Protein AF-A0A1J5DQX5-F1 (afdb_monomer_lite)

Structure (mmCIF, N/CA/C/O backbone):
data_AF-A0A1J5DQX5-F1
#
_entry.id   AF-A0A1J5DQX5-F1
#
loop_
_atom_site.group_PDB
_atom_site.id
_atom_site.type_symbol
_atom_site.label_atom_id
_atom_site.label_alt_id
_atom_site.label_comp_id
_atom_site.label_asym_id
_atom_site.label_entity_id
_atom_site.label_seq_id
_atom_site.pdbx_PDB_ins_code
_atom_site.Cartn_x
_atom_site.Cartn_y
_atom_site.Cartn_z
_atom_site.occupancy
_atom_site.B_iso_or_equiv
_atom_site.auth_seq_id
_atom_site.auth_comp_id
_atom_site.auth_asym_id
_atom_site.auth_atom_id
_atom_site.pdbx_PDB_model_num
ATOM 1 N N . MET A 1 1 ? 20.305 22.033 -33.910 1.00 36.09 1 MET A N 1
ATOM 2 C CA . MET A 1 1 ? 18.878 22.406 -33.960 1.00 36.09 1 MET A CA 1
ATOM 3 C C . MET A 1 1 ? 18.123 21.259 -33.311 1.00 36.09 1 MET A C 1
ATOM 5 O O . MET A 1 1 ? 17.875 20.260 -33.967 1.00 36.09 1 MET A O 1
ATOM 9 N N . GLU A 1 2 ? 17.920 21.316 -31.993 1.00 47.97 2 GLU A N 1
ATOM 10 C CA . GLU A 1 2 ? 17.193 20.263 -31.276 1.00 47.97 2 GLU A CA 1
ATOM 11 C C . GLU A 1 2 ? 15.707 20.431 -31.580 1.00 47.97 2 GLU A C 1
ATOM 13 O O . GLU A 1 2 ? 15.073 21.391 -31.139 1.00 47.97 2 GLU A O 1
ATOM 18 N N . VAL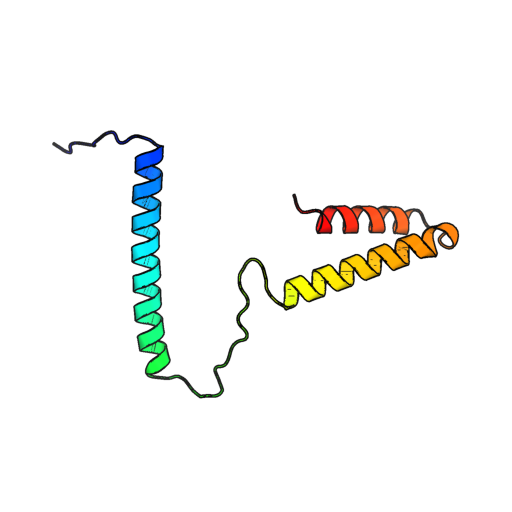 A 1 3 ? 15.157 19.525 -32.384 1.00 53.59 3 VAL A N 1
ATOM 19 C CA . VAL A 1 3 ? 13.713 19.422 -32.565 1.00 53.59 3 VAL A CA 1
ATOM 20 C C . VAL A 1 3 ? 13.163 18.881 -31.250 1.00 53.59 3 VAL A C 1
ATOM 22 O O . VAL A 1 3 ? 13.137 17.675 -31.028 1.00 53.59 3 VAL A O 1
ATOM 25 N N . ARG A 1 4 ? 12.777 19.775 -30.333 1.00 64.00 4 ARG A N 1
ATOM 26 C CA . ARG A 1 4 ? 11.939 19.394 -29.194 1.00 64.00 4 ARG A CA 1
ATOM 27 C C . ARG A 1 4 ? 10.558 19.091 -29.748 1.00 64.00 4 ARG A C 1
ATOM 29 O O . ARG A 1 4 ? 9.724 19.987 -29.876 1.00 64.00 4 ARG A O 1
ATOM 36 N N . GLU A 1 5 ? 10.381 17.840 -30.152 1.00 69.12 5 GLU A N 1
ATOM 37 C CA . GLU A 1 5 ? 9.085 17.260 -30.462 1.00 69.12 5 GLU A CA 1
ATOM 38 C C . GLU A 1 5 ? 8.145 17.594 -29.298 1.00 69.12 5 GLU A C 1
ATOM 40 O O . GLU A 1 5 ? 8.390 17.229 -28.147 1.00 69.12 5 GLU A O 1
ATOM 45 N N . LYS A 1 6 ? 7.123 18.407 -29.574 1.00 76.44 6 LYS A N 1
ATOM 46 C CA . LYS A 1 6 ? 6.095 18.719 -28.586 1.00 76.44 6 LYS A CA 1
ATOM 47 C C . LYS A 1 6 ? 5.103 17.573 -28.614 1.00 76.44 6 LYS A C 1
ATOM 49 O O . LYS A 1 6 ? 4.260 17.504 -29.500 1.00 76.44 6 LYS A O 1
ATOM 54 N N . VAL A 1 7 ? 5.265 16.679 -27.657 1.00 82.06 7 VAL A N 1
ATOM 55 C CA . VAL A 1 7 ? 4.434 15.496 -27.469 1.00 82.06 7 VAL A CA 1
ATOM 56 C C . VAL A 1 7 ? 3.236 15.864 -26.589 1.00 82.06 7 VAL A C 1
ATOM 58 O O . VAL A 1 7 ? 3.350 16.737 -25.721 1.00 82.06 7 VAL A O 1
ATOM 61 N N . GLY A 1 8 ? 2.081 15.235 -26.819 1.00 92.12 8 GLY A N 1
ATOM 62 C CA . GLY A 1 8 ? 0.927 15.378 -25.927 1.00 92.12 8 GLY A CA 1
ATOM 63 C C . GLY A 1 8 ? 1.269 14.919 -24.505 1.00 92.12 8 GLY A C 1
ATOM 64 O O . GLY A 1 8 ? 2.115 14.050 -24.322 1.00 92.12 8 GLY A O 1
ATOM 65 N N . ILE A 1 9 ? 0.630 15.496 -23.481 1.00 90.56 9 ILE A N 1
ATOM 66 C CA . ILE A 1 9 ? 0.936 15.157 -22.077 1.00 90.56 9 ILE A CA 1
ATOM 67 C C . ILE A 1 9 ? 0.702 13.664 -21.801 1.00 90.56 9 ILE A C 1
ATOM 69 O O . ILE A 1 9 ? 1.525 13.047 -21.134 1.00 90.56 9 ILE A O 1
ATOM 73 N N . GLU A 1 10 ? -0.372 13.085 -22.344 1.00 93.44 10 GLU A N 1
ATOM 74 C CA . GLU A 1 10 ? -0.670 11.648 -22.225 1.00 93.44 10 GLU A CA 1
ATOM 75 C C . GLU A 1 10 ? 0.463 10.799 -22.812 1.00 93.44 10 GLU A C 1
ATOM 77 O O . GLU A 1 10 ? 1.065 9.988 -22.117 1.00 93.44 10 GLU A O 1
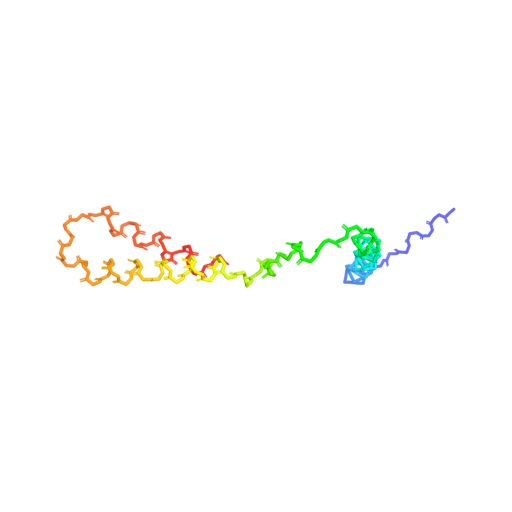ATOM 82 N N . GLU A 1 11 ? 0.853 11.086 -24.052 1.00 93.88 11 GLU A N 1
ATOM 83 C CA . GLU A 1 11 ? 1.923 10.362 -24.736 1.00 93.88 11 GLU A CA 1
ATOM 84 C C . GLU A 1 11 ? 3.293 10.549 -24.053 1.00 93.88 11 GLU A C 1
ATOM 86 O O . GLU A 1 11 ? 4.104 9.626 -24.009 1.00 93.88 11 GLU A O 1
ATOM 91 N N . TYR A 1 12 ? 3.562 11.714 -23.459 1.00 93.06 12 TYR A N 1
ATOM 92 C CA . TYR A 1 12 ? 4.762 11.936 -22.649 1.00 93.06 12 TYR A CA 1
ATOM 93 C C . TYR A 1 12 ? 4.779 11.061 -21.386 1.00 93.06 12 TYR A C 1
ATOM 95 O O . TYR A 1 12 ? 5.813 10.473 -21.059 1.00 93.06 12 TYR A O 1
ATOM 103 N N . VAL A 1 13 ? 3.644 10.958 -20.686 1.00 95.88 13 VAL A N 1
ATOM 104 C CA . VAL A 1 13 ? 3.502 10.108 -19.494 1.00 95.88 13 VAL A CA 1
ATOM 105 C C . VAL A 1 13 ? 3.660 8.633 -19.857 1.00 95.88 13 VAL A C 1
ATOM 107 O O . VAL A 1 13 ? 4.382 7.918 -19.157 1.00 95.88 13 VAL A O 1
ATOM 110 N N . ASP A 1 14 ? 3.060 8.195 -20.962 1.00 95.81 14 ASP A N 1
ATOM 111 C CA . ASP A 1 14 ? 3.173 6.818 -21.445 1.00 95.81 14 ASP A CA 1
ATOM 112 C C . ASP A 1 14 ? 4.624 6.467 -21.794 1.00 95.81 14 ASP A C 1
ATOM 114 O O . ASP A 1 14 ? 5.150 5.461 -21.313 1.00 95.81 14 ASP A O 1
ATOM 118 N N . ARG A 1 15 ? 5.318 7.335 -22.548 1.00 93.94 15 ARG A N 1
ATOM 119 C CA . ARG A 1 15 ? 6.737 7.141 -22.894 1.00 93.94 15 ARG A CA 1
ATOM 120 C C . ARG A 1 15 ? 7.614 7.030 -21.644 1.00 93.94 15 ARG A C 1
ATOM 122 O O . ARG A 1 15 ? 8.441 6.127 -21.556 1.00 93.94 15 ARG A O 1
ATOM 129 N N . ILE A 1 16 ? 7.430 7.907 -20.655 1.00 95.44 16 ILE A N 1
ATOM 130 C CA . ILE A 1 16 ? 8.230 7.865 -19.419 1.00 95.44 16 ILE A CA 1
ATOM 131 C C . ILE A 1 16 ? 7.933 6.619 -18.599 1.00 95.44 16 ILE A C 1
ATOM 133 O O . ILE A 1 16 ? 8.853 6.018 -18.045 1.00 95.44 16 ILE A O 1
ATOM 137 N N . THR A 1 17 ? 6.666 6.226 -18.509 1.00 96.00 17 THR A N 1
ATOM 138 C CA . THR A 1 17 ? 6.268 5.029 -17.767 1.00 96.00 17 THR A CA 1
ATOM 139 C C . THR A 1 17 ? 6.903 3.784 -18.382 1.00 96.00 17 THR A C 1
ATOM 141 O O . THR A 1 17 ? 7.457 2.958 -17.654 1.00 96.00 17 THR A O 1
ATOM 144 N N . GLU A 1 18 ? 6.919 3.696 -19.713 1.00 97.12 18 GLU A N 1
ATOM 145 C CA . GLU A 1 18 ? 7.592 2.626 -20.447 1.00 97.12 18 GLU A CA 1
ATOM 146 C C . GLU A 1 18 ? 9.114 2.643 -20.212 1.00 97.12 18 GLU A C 1
ATOM 148 O O . GLU A 1 18 ? 9.704 1.623 -19.851 1.00 97.12 18 GLU A O 1
ATOM 153 N N . GLU A 1 19 ? 9.766 3.807 -20.306 1.00 96.06 19 GLU A N 1
ATOM 154 C CA . GLU A 1 19 ? 11.201 3.925 -20.013 1.00 96.06 19 GLU A CA 1
ATOM 155 C C . GLU A 1 19 ? 11.543 3.519 -18.571 1.00 96.06 19 GLU A C 1
ATOM 157 O O . GLU A 1 19 ? 12.556 2.857 -18.318 1.00 96.06 19 GLU A O 1
ATOM 162 N N . MET A 1 20 ? 10.709 3.908 -17.605 1.00 96.19 20 MET A N 1
ATOM 163 C CA . MET A 1 20 ? 10.870 3.515 -16.208 1.00 96.19 20 MET A CA 1
ATOM 164 C C . MET A 1 20 ? 10.721 2.004 -16.042 1.00 96.19 20 MET A C 1
ATOM 166 O O . MET A 1 20 ? 11.544 1.390 -15.358 1.00 96.19 20 MET A O 1
ATOM 170 N N . HIS A 1 21 ? 9.722 1.399 -16.689 1.00 96.31 21 HIS A N 1
ATOM 171 C CA . HIS A 1 21 ? 9.503 -0.043 -16.657 1.00 96.31 21 HIS A CA 1
ATOM 172 C C . HIS A 1 21 ? 10.731 -0.805 -17.171 1.00 96.31 21 HIS A C 1
ATOM 174 O O . HIS A 1 21 ? 11.255 -1.680 -16.479 1.00 96.31 21 HIS A O 1
ATOM 180 N N . GLN A 1 22 ? 11.268 -0.402 -18.324 1.00 95.25 22 GLN A N 1
ATOM 181 C CA . GLN A 1 22 ? 12.454 -1.023 -18.917 1.00 95.25 22 GLN A CA 1
ATOM 182 C C . GLN A 1 22 ? 13.679 -0.942 -17.996 1.00 95.25 22 GLN A C 1
ATOM 184 O O . GLN A 1 22 ? 14.401 -1.928 -17.817 1.00 95.25 22 GLN A O 1
ATOM 189 N N . ARG A 1 23 ? 13.907 0.215 -17.360 1.00 95.06 23 ARG A N 1
ATOM 190 C CA . ARG A 1 23 ? 15.027 0.399 -16.421 1.00 95.06 23 ARG A CA 1
ATOM 191 C C . ARG A 1 23 ? 14.874 -0.459 -15.168 1.00 95.06 23 ARG A C 1
ATOM 193 O O . ARG A 1 23 ? 15.855 -1.061 -14.728 1.00 95.06 23 ARG A O 1
ATOM 200 N N . LEU A 1 24 ? 13.667 -0.538 -14.609 1.00 96.06 24 LEU A N 1
ATOM 201 C CA . LEU A 1 24 ? 13.378 -1.377 -13.444 1.00 96.06 24 LEU A CA 1
ATOM 202 C C . LEU A 1 24 ? 13.590 -2.860 -13.758 1.00 96.06 24 LEU A C 1
ATOM 204 O O . LEU A 1 24 ? 14.233 -3.573 -12.984 1.00 96.06 24 LEU A O 1
ATOM 208 N N . GLU A 1 25 ? 13.115 -3.320 -14.913 1.00 95.19 25 GLU A N 1
ATOM 209 C CA . GLU A 1 25 ? 13.292 -4.704 -15.349 1.00 95.19 25 GLU A CA 1
ATOM 210 C C . GLU A 1 25 ? 14.770 -5.051 -15.560 1.00 95.19 25 GLU A C 1
ATOM 212 O O . GLU A 1 25 ? 15.222 -6.117 -15.126 1.00 95.19 25 GLU A O 1
ATOM 217 N N . HIS A 1 26 ? 15.545 -4.127 -16.133 1.00 93.00 26 HIS A N 1
ATOM 218 C CA . HIS A 1 26 ? 16.989 -4.280 -16.286 1.00 93.00 26 HIS A CA 1
ATOM 219 C C . HIS A 1 26 ? 17.707 -4.402 -14.933 1.00 93.00 26 HIS A C 1
ATOM 221 O O . HIS A 1 26 ? 18.462 -5.353 -14.713 1.00 93.00 26 HIS A O 1
ATOM 227 N N . GLN A 1 27 ? 17.432 -3.490 -13.994 1.00 92.88 27 GLN A N 1
ATOM 228 C CA . GLN A 1 27 ? 17.997 -3.537 -12.641 1.00 92.88 27 GLN A CA 1
ATOM 229 C C . GLN A 1 27 ? 17.634 -4.842 -11.926 1.00 92.88 27 GLN A C 1
ATOM 231 O O . GLN A 1 27 ? 18.501 -5.495 -11.344 1.00 92.88 27 GLN A O 1
ATOM 236 N N . ARG A 1 28 ? 16.372 -5.276 -12.023 1.00 91.38 28 ARG A N 1
ATOM 237 C CA . ARG A 1 28 ? 15.911 -6.560 -11.478 1.00 91.38 28 ARG A CA 1
ATOM 238 C C . ARG A 1 28 ? 16.681 -7.742 -12.070 1.00 91.38 28 ARG A C 1
ATOM 240 O O . ARG A 1 28 ? 17.007 -8.674 -11.336 1.00 91.38 28 ARG A O 1
ATOM 247 N N . GLY A 1 29 ? 16.977 -7.712 -13.370 1.00 89.75 29 GLY A N 1
ATOM 248 C CA . GLY A 1 29 ? 17.803 -8.715 -14.044 1.00 89.75 29 GLY A CA 1
ATOM 249 C C . GLY A 1 29 ? 19.216 -8.797 -13.464 1.00 89.75 29 GLY A C 1
ATOM 250 O O . GLY A 1 29 ? 19.653 -9.884 -13.084 1.00 89.75 29 GLY A O 1
ATOM 251 N N . ILE A 1 30 ? 19.889 -7.651 -13.317 1.00 90.50 30 ILE A N 1
ATOM 252 C CA . ILE A 1 30 ? 21.226 -7.566 -12.703 1.00 90.50 30 ILE A CA 1
ATOM 253 C C . ILE A 1 30 ? 21.197 -8.106 -11.270 1.00 90.50 30 ILE A C 1
ATOM 255 O O . ILE A 1 30 ? 21.986 -8.986 -10.928 1.00 90.50 30 ILE A O 1
ATOM 259 N N . PHE A 1 31 ? 20.264 -7.637 -10.436 1.00 86.38 31 PHE A N 1
ATOM 260 C CA . PHE A 1 31 ? 20.170 -8.088 -9.046 1.00 86.38 31 PHE A CA 1
ATOM 261 C C . PHE A 1 31 ? 19.927 -9.593 -8.939 1.00 86.38 31 PHE A C 1
ATOM 263 O O . PHE A 1 31 ? 20.543 -10.247 -8.102 1.00 86.38 31 PHE A O 1
ATOM 270 N N . ARG A 1 32 ? 19.093 -10.175 -9.810 1.00 86.12 32 ARG A N 1
ATOM 271 C CA . ARG A 1 32 ? 18.896 -11.632 -9.847 1.00 86.12 32 ARG A CA 1
ATOM 272 C C . ARG A 1 32 ? 20.173 -12.391 -10.181 1.00 86.12 32 ARG A C 1
ATOM 274 O O . ARG A 1 32 ? 20.419 -13.417 -9.560 1.00 86.12 32 ARG A O 1
ATOM 281 N N . GLN A 1 33 ? 20.966 -11.909 -11.136 1.00 86.00 33 GLN A N 1
ATOM 282 C CA . GLN A 1 33 ? 22.237 -12.548 -11.493 1.00 86.00 33 GLN A CA 1
ATOM 283 C C . GLN A 1 33 ? 23.231 -12.498 -10.326 1.00 86.00 33 GLN A C 1
ATOM 285 O O . GLN A 1 33 ? 23.847 -13.511 -10.007 1.00 86.00 33 GLN A O 1
ATOM 290 N N . VAL A 1 34 ? 23.329 -11.349 -9.647 1.00 84.62 34 VAL A N 1
ATOM 291 C CA . VAL A 1 34 ? 24.180 -11.177 -8.457 1.00 84.62 34 VAL A CA 1
ATOM 292 C C . VAL A 1 34 ? 23.735 -12.098 -7.320 1.00 84.62 34 VAL A C 1
ATOM 294 O O . VAL A 1 34 ? 24.565 -12.777 -6.723 1.00 84.62 34 VAL A O 1
ATOM 297 N N . LEU A 1 35 ? 22.430 -12.165 -7.042 1.00 82.88 35 LEU A N 1
ATOM 298 C CA . LEU A 1 35 ? 21.890 -13.036 -5.998 1.00 82.88 35 LEU A CA 1
ATOM 299 C C . LEU A 1 35 ? 22.084 -14.517 -6.337 1.00 82.88 35 LEU A C 1
ATOM 301 O O . LEU A 1 35 ? 22.506 -15.275 -5.477 1.00 82.88 35 LEU A O 1
ATOM 305 N N . ALA A 1 36 ? 21.851 -14.943 -7.581 1.00 79.31 36 ALA A N 1
ATOM 306 C CA . ALA A 1 36 ? 22.057 -16.336 -7.988 1.00 79.31 36 ALA A CA 1
ATOM 307 C C . ALA A 1 36 ? 23.513 -16.807 -7.809 1.00 79.31 36 ALA A C 1
ATOM 309 O O . ALA A 1 36 ? 23.744 -17.986 -7.556 1.00 79.31 36 ALA A O 1
ATOM 310 N N . ALA A 1 37 ? 24.486 -15.895 -7.898 1.00 75.25 37 ALA A N 1
ATOM 311 C CA . ALA A 1 37 ? 25.899 -16.194 -7.678 1.00 75.25 37 ALA A CA 1
ATOM 312 C C . ALA A 1 37 ? 26.281 -16.373 -6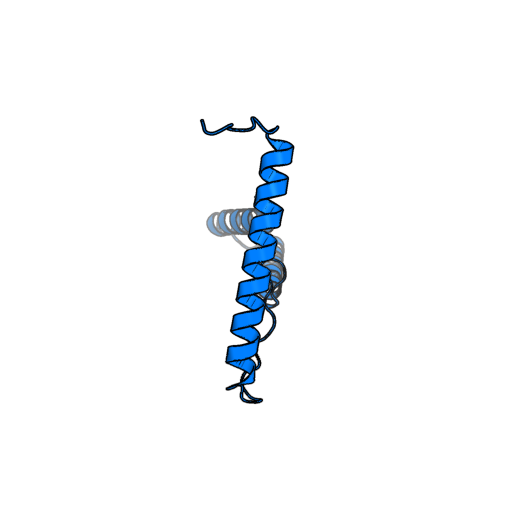.190 1.00 75.25 37 ALA A C 1
ATOM 314 O O . ALA A 1 37 ? 27.382 -16.843 -5.911 1.00 75.25 37 ALA A O 1
ATOM 315 N N . GLY A 1 38 ? 25.404 -16.011 -5.242 1.00 69.75 38 GLY A N 1
ATOM 316 C CA . GLY A 1 38 ? 25.704 -16.024 -3.803 1.00 69.75 38 GLY A CA 1
ATOM 317 C C . GLY A 1 38 ? 24.563 -16.460 -2.874 1.00 69.75 38 GLY A C 1
ATOM 318 O O . GLY A 1 38 ? 24.734 -16.385 -1.661 1.00 69.75 38 GLY A O 1
ATOM 319 N N . ALA A 1 39 ? 23.416 -16.896 -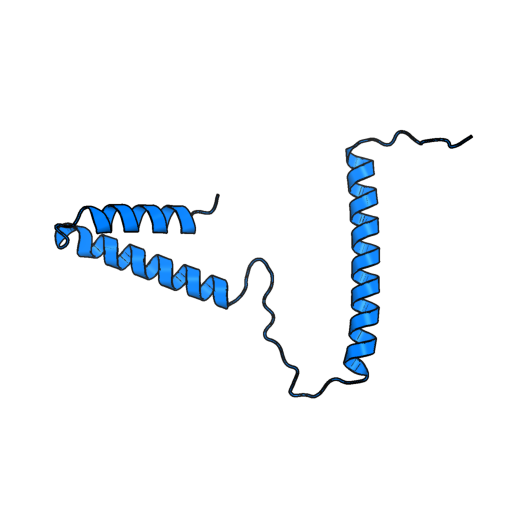3.403 1.00 66.88 39 ALA A N 1
ATOM 320 C CA . ALA A 1 39 ? 22.229 -17.204 -2.606 1.00 66.88 39 ALA A CA 1
ATOM 321 C C . ALA A 1 39 ? 22.353 -18.533 -1.847 1.00 66.88 39 ALA A C 1
ATOM 323 O O . ALA A 1 39 ? 22.617 -19.591 -2.426 1.00 66.88 39 ALA A O 1
ATOM 324 N N . SER A 1 40 ? 22.071 -18.480 -0.548 1.00 66.06 40 SER A N 1
ATOM 325 C CA . SER A 1 40 ? 21.872 -19.635 0.318 1.00 66.06 40 SER A CA 1
ATOM 326 C C . SER A 1 40 ? 20.391 -20.050 0.328 1.00 66.06 40 SER A C 1
ATOM 328 O O . SER A 1 40 ? 19.505 -19.197 0.254 1.00 66.06 40 SER A O 1
ATOM 330 N N . PRO A 1 41 ? 20.061 -21.344 0.509 1.00 59.44 41 PRO A N 1
ATOM 331 C CA . PRO A 1 41 ? 18.679 -21.796 0.711 1.00 59.44 41 PRO A CA 1
ATOM 332 C C . PRO A 1 41 ? 17.964 -21.144 1.910 1.00 59.44 41 PRO A C 1
ATOM 334 O O . PRO A 1 41 ? 16.737 -21.232 1.998 1.00 59.44 41 PRO A O 1
ATOM 337 N N . ALA A 1 42 ? 18.723 -20.528 2.826 1.00 62.59 42 ALA A N 1
ATOM 338 C CA . ALA A 1 42 ? 18.231 -19.781 3.982 1.00 62.59 42 ALA A CA 1
ATOM 339 C C . ALA A 1 42 ? 17.788 -18.340 3.653 1.00 62.59 42 ALA A C 1
ATOM 341 O O . ALA A 1 42 ? 17.089 -17.733 4.461 1.00 62.59 42 ALA A O 1
ATOM 342 N N . ASP A 1 43 ? 18.111 -17.816 2.465 1.00 65.19 43 ASP A N 1
ATOM 343 C CA . ASP A 1 43 ? 17.785 -16.446 2.035 1.00 65.19 43 ASP A CA 1
ATOM 344 C C . ASP A 1 43 ? 16.342 -16.341 1.511 1.00 65.19 43 ASP A C 1
ATOM 346 O O . ASP A 1 43 ? 16.059 -15.801 0.439 1.00 65.19 43 ASP A O 1
ATOM 350 N N . ARG A 1 44 ? 15.395 -16.915 2.256 1.00 65.19 44 ARG A N 1
ATOM 351 C CA . ARG A 1 44 ? 13.967 -16.840 1.944 1.00 65.19 44 ARG A CA 1
ATOM 352 C C . ARG A 1 44 ? 13.363 -15.662 2.682 1.00 65.19 44 ARG A C 1
ATOM 354 O O . ARG A 1 44 ? 13.230 -15.690 3.901 1.00 65.19 44 ARG A O 1
ATOM 361 N N . GLN A 1 45 ? 12.947 -14.653 1.929 1.00 64.12 45 GLN A N 1
ATOM 362 C CA . GLN A 1 45 ? 12.147 -13.561 2.459 1.00 64.12 45 GLN A CA 1
ATOM 363 C C . GLN A 1 45 ? 10.681 -13.762 2.086 1.00 64.12 45 GLN A C 1
ATOM 365 O O . GLN A 1 45 ? 10.357 -14.044 0.931 1.00 64.12 45 GLN A O 1
ATOM 370 N N . GLU A 1 46 ? 9.789 -13.619 3.066 1.00 63.22 46 GLU A N 1
ATOM 371 C CA . GLU A 1 46 ? 8.354 -13.603 2.803 1.00 63.22 46 GLU A CA 1
ATOM 372 C C . GLU A 1 46 ? 8.013 -12.435 1.872 1.00 63.22 46 GLU A C 1
ATOM 374 O O . GLU A 1 46 ? 8.400 -11.285 2.105 1.00 63.22 46 GLU A O 1
ATOM 379 N N . TYR A 1 47 ? 7.293 -12.747 0.796 1.00 67.62 47 TYR A N 1
ATOM 380 C CA . TYR A 1 47 ? 6.863 -11.764 -0.184 1.00 67.62 47 TYR A CA 1
ATOM 381 C C . TYR A 1 47 ? 5.887 -10.777 0.472 1.00 67.62 47 TYR A C 1
ATOM 383 O O . TYR A 1 47 ? 4.797 -11.139 0.910 1.00 67.62 47 TYR A O 1
ATOM 391 N N . CYS A 1 48 ? 6.310 -9.519 0.564 1.00 66.19 48 CYS A N 1
ATOM 392 C CA . CYS A 1 48 ? 5.585 -8.425 1.196 1.00 66.19 48 CYS A CA 1
ATOM 393 C C . CYS A 1 48 ? 5.325 -7.356 0.125 1.00 66.19 48 CYS A C 1
ATOM 395 O O . CYS A 1 48 ? 6.101 -6.401 0.026 1.00 66.19 48 CYS A O 1
ATOM 397 N N . PRO A 1 49 ? 4.294 -7.516 -0.723 1.00 65.12 49 PRO A N 1
ATOM 398 C CA . PRO A 1 49 ? 3.967 -6.490 -1.700 1.00 65.12 49 PRO A CA 1
ATOM 399 C C . PRO A 1 49 ? 3.563 -5.204 -0.971 1.00 65.12 49 PRO A C 1
ATOM 401 O O . PRO A 1 49 ? 3.014 -5.246 0.131 1.00 65.12 49 PRO A O 1
ATOM 404 N N . LEU A 1 50 ? 3.839 -4.059 -1.598 1.00 56.94 50 LEU A N 1
ATOM 405 C CA . LEU A 1 50 ? 3.567 -2.721 -1.054 1.00 56.94 50 LEU A CA 1
ATOM 406 C C . LEU A 1 50 ? 2.092 -2.504 -0.659 1.00 56.94 50 LEU A C 1
ATOM 408 O O . LEU A 1 50 ? 1.818 -1.627 0.152 1.00 56.94 50 LEU A O 1
ATOM 412 N N . VAL A 1 51 ? 1.167 -3.304 -1.205 1.00 55.66 51 VAL A N 1
ATOM 413 C CA . VAL A 1 51 ? -0.287 -3.149 -1.032 1.00 55.66 51 VAL A CA 1
ATOM 414 C C . VAL A 1 51 ? -0.899 -4.246 -0.147 1.00 55.66 51 VAL A C 1
ATOM 416 O O . VAL A 1 51 ? -1.706 -3.931 0.717 1.00 55.66 51 VAL A O 1
ATOM 419 N N . ASP A 1 52 ? -0.449 -5.502 -0.264 1.00 60.78 52 ASP A N 1
ATOM 420 C CA . ASP A 1 52 ? -1.088 -6.666 0.384 1.00 60.78 52 ASP A CA 1
ATOM 421 C C . ASP A 1 52 ? -0.098 -7.513 1.189 1.00 60.78 52 ASP A C 1
ATOM 423 O O . ASP A 1 52 ? 0.028 -8.729 1.021 1.00 60.78 52 ASP A O 1
ATOM 427 N N . CYS A 1 53 ? 0.686 -6.872 2.054 1.00 73.62 53 CYS A N 1
ATOM 428 C CA . CYS A 1 53 ? 1.581 -7.632 2.913 1.00 73.62 53 CYS A CA 1
ATOM 429 C C . CYS A 1 53 ? 0.843 -8.273 4.092 1.00 73.62 53 CYS A C 1
ATOM 431 O O . CYS A 1 53 ? 0.059 -7.622 4.780 1.00 73.62 53 CYS A O 1
ATOM 433 N N . ALA A 1 54 ? 1.184 -9.526 4.416 1.00 77.88 54 ALA A N 1
ATOM 434 C CA . ALA A 1 54 ? 0.596 -10.260 5.542 1.00 77.88 54 ALA A CA 1
ATOM 435 C C . ALA A 1 54 ? 0.716 -9.517 6.887 1.00 77.88 54 ALA A C 1
ATOM 437 O O . ALA A 1 54 ? -0.071 -9.735 7.808 1.00 77.88 54 ALA A O 1
ATOM 438 N N . ARG A 1 55 ? 1.716 -8.639 7.033 1.00 80.44 55 ARG A N 1
ATOM 439 C CA . ARG A 1 55 ? 1.841 -7.745 8.190 1.00 80.44 55 ARG A CA 1
ATOM 440 C C . ARG A 1 55 ? 0.752 -6.670 8.199 1.00 80.44 55 ARG A C 1
ATOM 442 O O . ARG A 1 55 ? 0.158 -6.438 9.245 1.00 80.44 55 ARG A O 1
ATOM 449 N N . LEU A 1 56 ? 0.499 -6.028 7.059 1.00 82.38 56 LEU A N 1
ATOM 450 C CA . LEU A 1 56 ? -0.547 -5.016 6.918 1.00 82.38 56 LEU A CA 1
ATOM 451 C C . LEU A 1 56 ? -1.930 -5.637 7.106 1.00 82.38 56 LEU A C 1
ATOM 453 O O . LEU A 1 56 ? -2.726 -5.082 7.855 1.00 82.38 56 LEU A O 1
ATOM 457 N N . SER A 1 57 ? -2.182 -6.822 6.545 1.00 82.62 57 SER A N 1
ATOM 458 C CA . SER A 1 57 ? -3.447 -7.540 6.754 1.00 82.62 57 SER A CA 1
ATOM 459 C C . SER A 1 57 ? -3.676 -7.876 8.231 1.00 82.62 57 SER A C 1
ATOM 461 O O . SER A 1 57 ? -4.762 -7.638 8.754 1.00 82.62 57 SER A O 1
ATOM 463 N N . ARG A 1 58 ? -2.642 -8.359 8.939 1.00 86.50 58 ARG A N 1
ATOM 464 C CA . ARG A 1 58 ? -2.710 -8.610 10.391 1.00 86.50 58 ARG A CA 1
ATOM 465 C C . ARG A 1 58 ? -2.972 -7.334 11.189 1.00 86.50 58 ARG A C 1
ATOM 467 O O . ARG A 1 58 ? -3.763 -7.357 12.125 1.00 86.50 58 ARG A O 1
ATOM 474 N N . LEU A 1 59 ? -2.336 -6.225 10.813 1.00 87.19 59 LEU A N 1
ATOM 475 C CA . LEU A 1 59 ? -2.560 -4.933 11.457 1.00 87.19 59 LEU A CA 1
ATOM 476 C C . LEU A 1 59 ? -3.999 -4.443 11.242 1.00 87.19 59 LEU A C 1
ATOM 478 O O . LEU A 1 59 ? -4.647 -4.029 12.196 1.00 87.19 59 LEU A O 1
ATOM 482 N N . GLN A 1 60 ? -4.515 -4.525 10.015 1.00 89.06 60 GLN A N 1
ATOM 483 C CA . GLN A 1 60 ? -5.893 -4.144 9.700 1.00 89.06 60 GLN A CA 1
ATOM 484 C C . GLN A 1 60 ? -6.916 -5.007 10.449 1.00 89.06 60 GLN A C 1
ATOM 486 O O . GLN A 1 60 ? -7.907 -4.472 10.944 1.00 89.06 60 GLN A O 1
ATOM 491 N N . ALA A 1 61 ? -6.669 -6.316 10.563 1.00 90.44 61 ALA A N 1
ATOM 492 C CA . ALA A 1 61 ? -7.508 -7.222 11.345 1.00 90.44 61 ALA A CA 1
ATOM 493 C C . ALA A 1 61 ? -7.526 -6.826 12.830 1.00 90.44 61 AL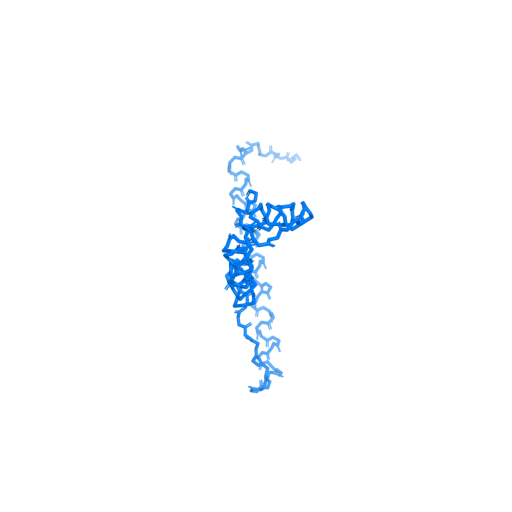A A C 1
ATOM 495 O O . ALA A 1 61 ? -8.595 -6.576 13.378 1.00 90.44 61 ALA A O 1
ATOM 496 N N . ALA A 1 62 ? -6.352 -6.637 13.443 1.00 92.31 62 ALA A N 1
ATOM 497 C CA . ALA A 1 62 ? -6.248 -6.225 14.843 1.00 92.31 62 ALA A CA 1
ATOM 498 C C . ALA A 1 62 ? -6.919 -4.865 15.116 1.00 92.31 62 ALA A C 1
ATOM 500 O O . ALA A 1 62 ? -7.530 -4.664 16.167 1.00 92.31 62 ALA A O 1
ATOM 501 N N . LEU A 1 63 ? -6.831 -3.921 14.172 1.00 93.50 63 LEU A N 1
ATOM 502 C CA . LEU A 1 63 ? -7.511 -2.630 14.279 1.00 93.50 63 LEU A CA 1
ATOM 503 C C . LEU A 1 63 ? -9.037 -2.765 14.215 1.00 93.50 63 LEU A C 1
ATOM 505 O O . LEU A 1 63 ? -9.719 -2.101 14.994 1.00 93.50 63 LEU A O 1
ATOM 509 N N . ARG A 1 64 ? -9.569 -3.623 13.331 1.00 93.31 64 ARG A N 1
ATOM 510 C CA . ARG A 1 64 ? -11.012 -3.912 13.252 1.00 93.31 64 ARG A CA 1
ATOM 511 C C . ARG A 1 64 ? -11.517 -4.540 14.543 1.00 93.31 64 ARG A C 1
ATOM 513 O O . ARG A 1 64 ? -12.414 -3.981 15.156 1.00 93.31 64 ARG A O 1
ATOM 520 N N . GLU A 1 65 ? -10.847 -5.587 15.018 1.00 94.38 65 GLU A N 1
ATOM 521 C CA . GLU A 1 65 ? -11.185 -6.240 16.289 1.00 94.38 65 GLU A CA 1
ATOM 522 C C . GLU A 1 65 ? -11.166 -5.248 17.464 1.00 94.38 65 GLU A C 1
ATOM 524 O O . GLU A 1 65 ? -12.047 -5.257 18.320 1.00 94.38 65 GLU A O 1
ATOM 529 N N . THR A 1 66 ? -10.191 -4.333 17.489 1.00 92.38 66 THR A N 1
ATOM 530 C CA . THR A 1 66 ? -10.122 -3.282 18.516 1.00 92.38 66 THR A CA 1
ATOM 531 C C . THR A 1 66 ? -11.324 -2.337 18.446 1.00 92.38 66 THR A C 1
ATOM 533 O O . THR A 1 66 ? -11.859 -1.955 19.486 1.00 92.38 66 THR A O 1
ATOM 536 N N . ILE A 1 67 ? -11.750 -1.933 17.245 1.00 91.31 67 ILE A N 1
ATOM 537 C CA . ILE A 1 67 ? -12.933 -1.078 17.063 1.00 91.31 67 ILE A CA 1
ATOM 538 C C . ILE A 1 67 ? -14.192 -1.809 17.521 1.00 91.31 67 ILE A C 1
ATOM 540 O O . ILE A 1 67 ? -14.968 -1.212 18.264 1.00 91.31 67 ILE A O 1
ATOM 544 N N . ASP A 1 68 ? -14.354 -3.075 17.144 1.00 90.56 68 ASP A N 1
ATOM 545 C CA . ASP A 1 68 ? -15.517 -3.888 17.509 1.00 90.56 68 ASP A CA 1
ATOM 546 C C . ASP A 1 68 ? -15.637 -3.999 19.035 1.00 90.56 68 ASP A C 1
ATOM 548 O O . ASP A 1 68 ? -16.672 -3.660 19.611 1.00 90.56 68 ASP A O 1
ATOM 552 N N . VAL A 1 69 ? -14.533 -4.320 19.722 1.00 89.88 69 VAL A N 1
ATOM 553 C CA . VAL A 1 69 ? -14.497 -4.344 21.192 1.00 89.88 69 VAL A CA 1
ATOM 554 C C . VAL A 1 69 ? -14.833 -2.971 21.782 1.00 89.88 69 VAL A C 1
ATOM 556 O O . VAL A 1 69 ? -15.583 -2.890 22.756 1.00 89.88 69 VAL A O 1
ATOM 559 N N . LEU A 1 70 ? -14.313 -1.872 21.219 1.00 88.31 70 LEU A N 1
ATOM 560 C CA . LEU A 1 70 ? -14.633 -0.509 21.673 1.00 88.31 70 LEU A CA 1
ATOM 561 C C . LEU A 1 70 ? -16.111 -0.139 21.453 1.00 88.31 70 LEU A C 1
ATOM 563 O O . LEU A 1 70 ? -16.652 0.656 22.226 1.00 88.31 70 LEU A O 1
ATOM 567 N N . GLU A 1 71 ? -16.768 -0.688 20.429 1.00 85.19 71 GLU A N 1
ATOM 568 C CA . GLU A 1 71 ? -18.200 -0.494 20.180 1.00 85.19 71 GLU A CA 1
ATOM 569 C C . GLU A 1 71 ? -19.072 -1.298 21.139 1.00 85.19 71 GLU A C 1
ATOM 571 O O . GLU A 1 71 ? -19.985 -0.731 21.745 1.00 85.19 71 GLU A O 1
ATOM 576 N N . GLU A 1 72 ? -18.756 -2.573 21.355 1.00 84.56 72 GLU A N 1
ATOM 577 C CA . GLU A 1 72 ? -19.466 -3.436 22.306 1.00 84.56 72 GLU A CA 1
ATOM 578 C C . GLU A 1 72 ? -19.412 -2.880 23.735 1.00 84.56 72 GLU A C 1
ATOM 580 O O . GLU A 1 72 ? -20.370 -2.951 24.505 1.00 84.56 72 GLU A O 1
ATOM 585 N N . THR A 1 73 ? -18.290 -2.262 24.090 1.00 82.69 73 THR A N 1
ATOM 586 C CA . THR A 1 73 ? -18.042 -1.702 25.425 1.00 82.69 73 THR A CA 1
ATOM 587 C C . THR A 1 73 ? -18.427 -0.225 25.549 1.00 82.69 73 THR A C 1
ATOM 589 O O . THR A 1 73 ? -18.243 0.382 26.612 1.00 82.69 73 THR A O 1
ATOM 592 N N . ARG A 1 74 ? -19.021 0.373 24.508 1.00 76.44 74 ARG A N 1
ATOM 593 C CA . ARG A 1 74 ? -19.380 1.800 24.451 1.00 76.44 74 ARG A CA 1
ATOM 594 C C . ARG A 1 74 ? -20.313 2.240 25.581 1.00 76.44 74 ARG A C 1
ATOM 596 O O . ARG A 1 74 ? -20.168 3.352 26.086 1.00 76.44 74 ARG A O 1
ATOM 603 N N . SER A 1 75 ? -21.244 1.385 26.010 1.00 68.00 75 SER A N 1
ATOM 604 C CA . SER A 1 75 ? -22.136 1.654 27.153 1.00 68.00 75 SER A CA 1
ATOM 605 C C . SER A 1 75 ? -21.440 1.521 28.512 1.00 68.00 75 SER A C 1
ATOM 607 O O . SER A 1 75 ? -21.888 2.101 29.500 1.00 68.00 75 SER A O 1
ATOM 609 N N . SER A 1 76 ? -20.345 0.765 28.566 1.00 67.94 76 SER A N 1
ATOM 610 C CA . SER A 1 76 ? -19.576 0.460 29.778 1.00 67.94 76 SER A CA 1
ATOM 611 C C . SER A 1 76 ? -18.500 1.513 30.051 1.00 67.94 76 SER A C 1
ATOM 613 O O . SER A 1 76 ? -18.100 1.740 31.196 1.00 67.94 76 SER A O 1
ATOM 615 N N . PHE A 1 77 ? -18.042 2.206 29.007 1.00 61.31 77 PHE A N 1
ATOM 616 C CA . PHE A 1 77 ? -17.010 3.222 29.116 1.00 61.31 77 PHE A CA 1
ATOM 617 C C . PHE A 1 77 ? -17.579 4.626 29.366 1.00 61.31 77 PHE A C 1
ATOM 619 O O . PHE A 1 77 ? -18.052 5.310 28.467 1.00 61.31 77 PHE A O 1
ATOM 626 N N . LYS A 1 78 ? -17.392 5.146 30.588 1.00 67.94 78 LYS A N 1
ATOM 627 C CA . LYS A 1 78 ? -17.643 6.567 30.936 1.00 67.94 78 LYS A CA 1
ATOM 628 C C . LYS A 1 78 ? -16.622 7.551 30.327 1.00 67.94 78 LYS A C 1
ATOM 630 O O . LYS A 1 78 ? -16.643 8.742 30.635 1.00 67.94 78 LYS A O 1
ATOM 635 N N . SER A 1 79 ? -15.682 7.074 29.506 1.00 75.44 79 SER A N 1
ATOM 636 C CA . SER A 1 79 ? -14.525 7.849 29.047 1.00 75.44 79 SER A CA 1
ATOM 637 C C . SER A 1 79 ? -14.715 8.398 27.634 1.00 75.44 79 SER A C 1
ATOM 639 O O . SER A 1 79 ? -14.591 7.675 26.648 1.00 75.44 79 SER A O 1
ATOM 641 N N . LYS A 1 80 ? -14.876 9.724 27.521 1.00 78.19 80 LYS A N 1
ATOM 642 C CA . LYS A 1 80 ? -14.860 10.442 26.230 1.00 78.19 80 LYS A CA 1
ATOM 643 C C . LYS A 1 80 ? -13.576 10.204 25.417 1.00 78.19 80 LYS A C 1
ATOM 645 O O . LYS A 1 80 ? -13.597 10.346 24.199 1.00 78.19 80 LYS A O 1
ATOM 650 N N . LYS A 1 81 ? -12.458 9.841 26.063 1.00 83.06 81 LYS A N 1
ATOM 651 C CA . LYS A 1 81 ? -11.181 9.568 25.378 1.00 83.06 81 LYS A CA 1
ATOM 652 C C . LYS A 1 81 ? -11.237 8.298 24.521 1.00 83.06 81 LYS A C 1
ATOM 654 O O . LYS A 1 81 ? -10.605 8.271 23.471 1.00 83.06 81 LYS A O 1
ATOM 659 N N . LEU A 1 82 ? -12.004 7.288 24.938 1.00 83.62 82 LEU A N 1
ATOM 660 C CA . LEU A 1 82 ? -12.146 6.030 24.194 1.00 83.62 82 LEU A CA 1
ATOM 661 C C . LEU A 1 82 ? -13.007 6.210 22.943 1.00 83.62 82 LEU A C 1
ATOM 663 O O . LEU A 1 82 ? -12.647 5.717 21.883 1.00 83.62 82 LEU A O 1
ATOM 667 N N . GLU A 1 83 ? -14.055 7.031 23.022 1.00 83.62 83 GLU A N 1
ATOM 668 C CA . GLU A 1 83 ? -14.854 7.403 21.848 1.00 83.62 83 GLU A CA 1
ATOM 669 C C . GLU A 1 83 ? -14.024 8.180 20.808 1.00 83.62 83 GLU A C 1
ATOM 671 O O . GLU A 1 83 ? -14.124 7.944 19.605 1.00 83.62 83 GLU A O 1
ATOM 676 N N . VAL A 1 84 ? -13.152 9.091 21.262 1.00 88.12 84 VAL A N 1
ATOM 677 C CA . VAL A 1 84 ? -12.208 9.791 20.374 1.00 88.12 84 VAL A CA 1
ATOM 678 C C . VAL A 1 84 ? -11.230 8.809 19.729 1.00 88.12 84 VAL A C 1
ATOM 680 O O . VAL A 1 84 ? -10.943 8.941 18.542 1.00 88.12 84 VAL A O 1
ATOM 683 N N . MET A 1 85 ? -10.725 7.835 20.490 1.00 88.19 85 MET A N 1
ATOM 684 C CA . MET A 1 85 ? -9.816 6.811 19.978 1.00 88.19 85 MET A CA 1
ATOM 685 C C . MET A 1 85 ? -10.500 5.929 18.928 1.00 88.19 85 MET A C 1
ATOM 687 O O . MET A 1 85 ? -9.949 5.778 17.845 1.00 88.19 85 MET A O 1
ATOM 691 N N . ARG A 1 86 ? -11.722 5.449 19.191 1.00 87.06 86 ARG A N 1
ATOM 692 C CA . ARG A 1 86 ? -12.526 4.664 18.241 1.00 87.06 86 ARG A CA 1
ATOM 693 C C . ARG A 1 86 ? -12.651 5.361 16.886 1.00 87.06 86 ARG A C 1
ATOM 695 O O . ARG A 1 86 ? -12.328 4.768 15.863 1.00 87.06 86 ARG A O 1
ATOM 702 N N . ARG A 1 87 ? -13.049 6.640 16.877 1.00 87.56 87 ARG A N 1
ATOM 703 C CA . ARG A 1 87 ? -13.192 7.417 15.630 1.00 87.56 87 ARG A CA 1
ATOM 704 C C . ARG A 1 87 ? -11.885 7.522 14.847 1.00 87.56 87 ARG A C 1
ATOM 706 O O . ARG A 1 87 ? -11.893 7.288 13.647 1.00 87.56 87 ARG A O 1
ATOM 713 N N . LYS A 1 88 ? -10.765 7.782 15.530 1.00 89.75 88 LYS A N 1
ATOM 714 C CA . LYS A 1 88 ? -9.441 7.823 14.886 1.00 89.75 88 LYS A CA 1
ATOM 715 C C . LYS A 1 88 ? -9.070 6.490 14.236 1.00 89.75 88 LYS A C 1
ATOM 717 O O . LYS A 1 88 ? -8.502 6.483 13.153 1.00 89.75 88 LYS A O 1
ATOM 722 N N . LEU A 1 89 ? -9.369 5.368 14.893 1.00 91.31 89 LEU A N 1
ATOM 723 C CA . LEU A 1 89 ? -9.075 4.043 14.342 1.00 91.31 89 LEU A CA 1
ATOM 724 C C . LEU A 1 89 ? -9.931 3.742 13.101 1.00 91.31 89 LEU A C 1
ATOM 726 O O . LEU A 1 89 ? -9.411 3.189 12.135 1.00 91.31 89 LEU A O 1
ATOM 730 N N . ILE A 1 90 ? -11.206 4.149 13.104 1.00 89.31 90 ILE A N 1
ATOM 731 C CA . ILE A 1 90 ? -12.101 4.032 11.940 1.00 89.31 90 ILE A CA 1
ATOM 732 C C . ILE A 1 90 ? -11.565 4.852 10.761 1.00 89.31 90 ILE A C 1
ATOM 734 O O . ILE A 1 90 ? -11.484 4.333 9.652 1.00 89.31 90 ILE A O 1
ATOM 738 N N . GLU A 1 91 ? -11.155 6.101 11.000 1.00 89.94 91 GLU A N 1
ATOM 739 C CA . GLU A 1 91 ? -10.574 6.976 9.969 1.00 89.94 91 GLU A CA 1
ATOM 740 C C . GLU A 1 91 ? -9.310 6.363 9.344 1.00 89.94 91 GLU A C 1
ATOM 742 O O . GLU A 1 91 ? -9.169 6.354 8.125 1.00 89.94 91 GLU A O 1
ATOM 747 N N . ILE A 1 92 ? -8.420 5.784 10.158 1.00 87.69 92 ILE A N 1
ATOM 748 C CA . ILE A 1 92 ? -7.203 5.111 9.671 1.00 87.69 92 ILE A CA 1
ATOM 749 C C . ILE A 1 92 ? -7.540 3.892 8.796 1.00 87.69 92 ILE A C 1
ATOM 751 O O . ILE A 1 92 ? -6.852 3.636 7.809 1.00 87.69 92 ILE A O 1
ATOM 755 N N . LEU A 1 93 ? -8.579 3.131 9.149 1.00 85.31 93 LEU A N 1
ATOM 756 C CA . LEU A 1 93 ? -8.995 1.941 8.400 1.00 85.31 93 LEU A CA 1
ATOM 757 C C . LEU A 1 93 ? -9.762 2.251 7.113 1.00 85.31 93 LEU A C 1
ATOM 759 O O . LEU A 1 93 ? -9.736 1.428 6.200 1.00 85.31 93 LEU A O 1
ATOM 763 N N . ALA A 1 94 ? -10.445 3.394 7.041 1.00 81.75 94 ALA A N 1
ATOM 764 C CA . ALA A 1 94 ? -11.190 3.801 5.853 1.00 81.75 94 ALA A CA 1
ATOM 765 C C . ALA A 1 94 ? -10.272 4.118 4.659 1.00 81.75 94 ALA A C 1
ATOM 767 O O . ALA A 1 94 ? -10.726 4.031 3.521 1.00 81.75 94 ALA A O 1
ATOM 768 N N . GLY A 1 95 ? -8.989 4.413 4.914 1.00 67.06 95 GLY A N 1
ATOM 769 C CA . GLY A 1 95 ? -8.071 4.939 3.905 1.00 67.06 95 GLY A CA 1
ATOM 770 C C . GLY A 1 95 ? -8.456 6.370 3.512 1.00 67.06 95 GLY A C 1
ATOM 771 O O . GLY A 1 95 ? -9.630 6.729 3.525 1.00 67.06 95 GLY A O 1
ATOM 772 N N . CYS A 1 96 ? -7.471 7.217 3.215 1.00 42.56 96 CYS A N 1
ATOM 773 C CA . CYS A 1 96 ? -7.750 8.487 2.540 1.00 42.56 96 CYS A CA 1
ATOM 774 C C . CYS A 1 96 ? -8.260 8.237 1.118 1.00 42.56 96 CYS A C 1
ATOM 776 O O . CYS A 1 96 ? -7.703 7.325 0.463 1.00 42.56 96 CYS A O 1
#

Sequence (96 aa):
MEVREKVGIEEYVDRITEEMHQRLEHQRGIFRQVLAAGASPADRQEYCPLVDCARLSRLQAALRETIDVLEETRSSFKSKKLEVMRRKLIEILAGC

pLDDT: mean 81.03, std 13.64, range [36.09, 97.12]

Foldseek 3Di:
DDPPPPDDPVVVVVVVVVVVVVVVVVVVVVVVVVCVVPPDPPPDDDDAPPPDGPVVVVVLVVLVVLLVVLVVCVVVDPDPVSVVVSVVSVVVNVPD

Secondary structure (DSSP, 8-state):
--------HHHHHHHHHHHHHHHHHHHHHHHHHHHHTT--TT-------SSS-HHHHHHHHHHHHHHHHHHHTTTT---HHHHHHHHHHHHHHH--

Radius of gyration: 24.27 Å; chains: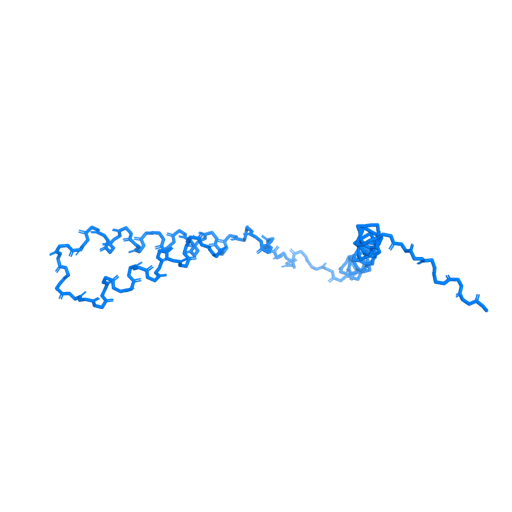 1; bounding box: 48×44×65 Å